Protein AF-A0A964M917-F1 (afdb_monomer_lite)

Sequence (53 aa):
MVELVQGVGEFQQGAFQENRELFQKLESGQAPKTLFIGCSDSRVVPNLITSTL

pLDDT: mean 94.04, std 5.52, range [66.56, 97.75]

Foldseek 3Di:
DVVVVVVVVVCVVPVCVVCVVVVVVCVVHDDDPDDDDDDPPPVPDPCVVVVPD

Structure (mmCIF, N/CA/C/O backbone):
data_AF-A0A964M917-F1
#
_entry.id   AF-A0A964M917-F1
#
loop_
_atom_site.group_PDB
_atom_site.id
_atom_site.type_symbol
_atom_site.label_atom_id
_atom_site.label_alt_id
_atom_site.label_comp_id
_atom_site.label_asym_id
_atom_site.label_entity_id
_atom_site.label_seq_id
_atom_site.pdbx_PDB_ins_code
_atom_site.Cartn_x
_atom_site.Cartn_y
_atom_site.Cartn_z
_atom_site.occupancy
_atom_site.B_iso_or_equiv
_atom_site.auth_seq_id
_atom_site.auth_comp_id
_atom_site.auth_asym_id
_atom_site.auth_atom_id
_atom_site.pdbx_PDB_model_num
ATOM 1 N N . MET A 1 1 ? -21.963 -6.277 8.785 1.00 70.50 1 MET A N 1
ATOM 2 C CA 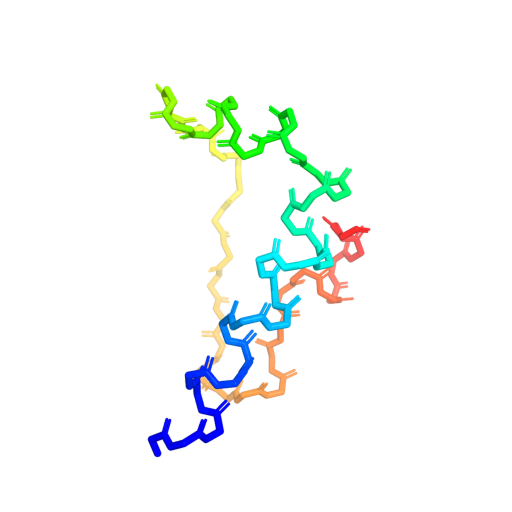. MET A 1 1 ? -22.510 -5.289 7.821 1.00 70.50 1 MET A CA 1
ATOM 3 C C . MET A 1 1 ? -22.617 -3.899 8.430 1.00 70.50 1 MET A C 1
ATOM 5 O O . MET A 1 1 ? -22.101 -2.983 7.812 1.00 70.50 1 MET A O 1
ATOM 9 N N . VAL A 1 2 ? -23.207 -3.738 9.623 1.00 89.56 2 VAL A N 1
ATOM 10 C CA . VAL A 1 2 ? -23.320 -2.429 10.304 1.00 89.56 2 VAL A CA 1
ATOM 11 C C . VAL A 1 2 ? -21.961 -1.731 10.466 1.00 89.56 2 VAL A C 1
ATOM 13 O O . VAL A 1 2 ? -21.822 -0.586 10.057 1.00 89.56 2 VAL A O 1
ATOM 16 N N . GLU A 1 3 ? -20.936 -2.446 10.940 1.00 93.69 3 GLU A N 1
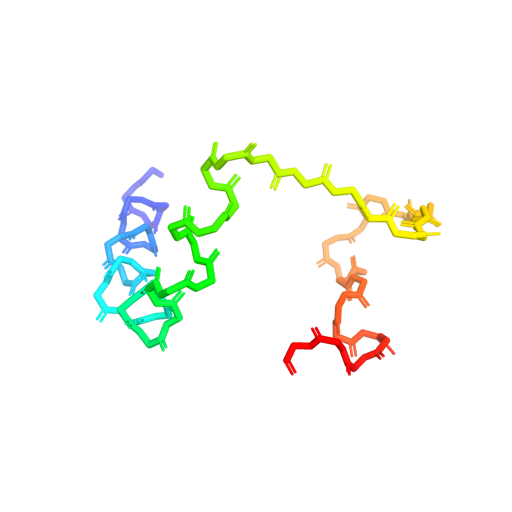ATOM 17 C CA . GLU A 1 3 ? -19.583 -1.891 11.131 1.00 93.69 3 GLU A CA 1
ATOM 18 C C . GLU A 1 3 ? -18.916 -1.435 9.827 1.00 93.69 3 GLU A C 1
ATOM 20 O O . GLU A 1 3 ? -18.254 -0.405 9.795 1.00 93.69 3 GLU A O 1
ATOM 25 N N . LEU A 1 4 ? -19.125 -2.165 8.725 1.00 94.88 4 LEU A N 1
ATOM 26 C CA . LEU A 1 4 ? -18.563 -1.791 7.426 1.00 94.88 4 LEU A CA 1
ATOM 27 C C . LEU A 1 4 ? -19.181 -0.482 6.921 1.00 94.88 4 LEU A C 1
ATOM 29 O O . LEU A 1 4 ? -18.471 0.391 6.435 1.00 94.88 4 LEU A O 1
ATOM 33 N N . VAL A 1 5 ? -20.503 -0.339 7.053 1.00 96.75 5 VAL A N 1
ATOM 34 C CA . VAL A 1 5 ? -21.212 0.882 6.649 1.00 96.75 5 VAL A CA 1
ATOM 35 C C . VAL A 1 5 ? -20.791 2.060 7.526 1.00 96.75 5 VAL A C 1
ATOM 37 O O . VAL A 1 5 ? -20.556 3.149 7.007 1.00 96.75 5 VAL A O 1
ATOM 40 N N . GLN A 1 6 ? -20.638 1.836 8.833 1.00 97.62 6 GLN A N 1
ATOM 41 C CA . GLN A 1 6 ? -20.129 2.852 9.749 1.00 97.62 6 GLN A CA 1
ATOM 42 C C . GLN A 1 6 ? -18.709 3.292 9.365 1.00 97.62 6 GLN A C 1
ATOM 44 O O . GLN A 1 6 ? -18.475 4.488 9.217 1.00 97.62 6 GLN A O 1
ATOM 49 N N . GLY A 1 7 ? -17.798 2.350 9.108 1.00 97.06 7 GLY A N 1
ATOM 50 C CA . GLY A 1 7 ? -16.426 2.658 8.698 1.00 97.06 7 GLY A CA 1
ATOM 51 C C . GLY A 1 7 ? -16.347 3.437 7.379 1.00 97.06 7 GLY A C 1
ATOM 52 O O . GLY A 1 7 ? -15.524 4.339 7.238 1.00 97.06 7 GLY A O 1
ATOM 53 N N . VAL A 1 8 ? -17.245 3.164 6.423 1.00 96.75 8 VAL A N 1
ATOM 54 C CA . VAL A 1 8 ? -17.368 3.985 5.203 1.00 96.75 8 VAL A CA 1
ATOM 55 C C . VAL A 1 8 ? -17.818 5.409 5.539 1.00 96.75 8 VAL A C 1
ATOM 57 O O . VAL A 1 8 ? -17.270 6.367 4.992 1.00 96.75 8 VAL A O 1
ATOM 60 N N . GLY A 1 9 ? -18.783 5.563 6.449 1.00 97.44 9 GLY A N 1
ATOM 61 C CA . GLY A 1 9 ? -19.238 6.873 6.916 1.00 97.44 9 GLY A CA 1
ATOM 62 C C . GLY A 1 9 ? -18.132 7.677 7.606 1.00 97.44 9 GLY A C 1
ATOM 63 O O . GLY A 1 9 ? -18.000 8.873 7.351 1.00 97.44 9 GLY A O 1
ATOM 64 N N . GLU A 1 10 ? -17.313 7.021 8.426 1.00 97.75 10 GLU A N 1
ATOM 65 C CA . GLU A 1 10 ? -16.150 7.621 9.091 1.00 97.75 10 GLU A CA 1
ATOM 66 C C . GLU A 1 10 ? -15.077 8.045 8.074 1.00 97.75 10 GLU A C 1
ATOM 68 O O . GLU A 1 10 ? -14.588 9.174 8.125 1.00 97.75 10 GLU A O 1
ATOM 73 N N . PHE A 1 11 ? -14.774 7.201 7.081 1.00 96.94 11 PHE A N 1
ATOM 74 C CA . PHE A 1 11 ? -13.847 7.542 5.995 1.00 96.94 11 PHE A CA 1
ATOM 75 C C . PHE A 1 11 ? -14.297 8.781 5.206 1.00 96.94 11 PHE A C 1
ATOM 77 O O . PHE A 1 11 ? -13.490 9.675 4.939 1.00 96.94 11 PHE A O 1
ATOM 84 N N . GLN A 1 12 ? -15.584 8.852 4.847 1.00 96.31 12 GLN A N 1
ATOM 85 C CA . GLN A 1 12 ? -16.141 9.967 4.076 1.00 96.31 12 GLN A CA 1
ATOM 86 C C . GLN A 1 12 ? -16.091 11.299 4.830 1.00 96.31 12 GLN A C 1
ATOM 88 O O . GLN A 1 12 ? -15.937 12.346 4.197 1.00 96.31 12 GLN A O 1
ATOM 93 N N . GLN A 1 13 ? -16.251 11.262 6.154 1.00 97.12 13 GLN A N 1
ATOM 94 C CA . GLN A 1 13 ? -16.271 12.450 7.010 1.00 97.12 13 GLN A CA 1
ATOM 95 C C . GLN A 1 13 ? -14.869 12.897 7.448 1.00 97.12 13 GLN A C 1
ATOM 97 O O . GLN A 1 13 ? -14.674 14.087 7.674 1.00 97.12 13 GLN A O 1
ATOM 102 N N . GLY A 1 14 ? -13.905 11.977 7.543 1.00 97.06 14 GLY A N 1
ATOM 103 C CA . GLY A 1 14 ? -12.518 12.266 7.917 1.00 97.06 14 GLY A CA 1
ATOM 104 C C . GLY A 1 14 ? -11.572 12.264 6.717 1.00 97.06 14 GLY A C 1
ATOM 105 O O . GLY A 1 14 ? -11.487 13.239 5.969 1.00 97.06 14 GLY A O 1
ATOM 106 N N . ALA A 1 15 ? -10.878 11.140 6.521 1.00 94.50 15 ALA A N 1
ATOM 107 C CA . ALA A 1 15 ? -9.768 10.993 5.575 1.00 94.50 15 ALA A CA 1
ATOM 108 C C . ALA A 1 15 ? -10.083 11.447 4.138 1.00 94.50 15 ALA A C 1
ATOM 110 O O . ALA A 1 15 ? -9.209 11.999 3.466 1.00 94.50 15 ALA A O 1
ATOM 111 N N . PHE A 1 16 ? -11.314 11.245 3.651 1.00 95.94 16 PHE A N 1
ATOM 112 C CA . PHE A 1 16 ? -11.713 11.727 2.328 1.00 95.94 16 PHE A CA 1
ATOM 113 C C . PHE A 1 16 ? -11.741 13.257 2.244 1.00 95.94 16 PHE A C 1
ATOM 115 O O . PHE A 1 16 ? -11.272 13.815 1.254 1.00 95.94 16 PHE A O 1
ATOM 122 N N . GLN A 1 17 ? -12.272 13.942 3.264 1.00 97.00 17 GLN A N 1
ATOM 123 C CA . GLN A 1 17 ? -12.324 15.408 3.276 1.00 97.00 17 GLN A CA 1
ATOM 124 C C . GLN A 1 17 ? -10.923 16.006 3.374 1.00 97.00 17 GLN A C 1
ATOM 126 O O . GLN A 1 17 ? -10.604 16.928 2.626 1.00 97.00 17 GLN A O 1
ATOM 131 N N . GLU A 1 18 ? -10.075 15.441 4.237 1.00 97.12 18 GLU A N 1
ATOM 132 C CA . GLU A 1 18 ? -8.684 15.877 4.417 1.00 97.12 18 GLU A CA 1
ATOM 133 C C . GLU A 1 18 ? -7.864 15.755 3.125 1.00 97.12 18 GLU A C 1
ATOM 135 O O . GLU A 1 18 ? -7.004 16.588 2.851 1.00 97.12 18 GLU A O 1
ATOM 140 N N . ASN A 1 19 ? -8.170 14.756 2.291 1.00 95.00 19 ASN A N 1
ATOM 141 C CA . ASN A 1 19 ? -7.429 14.443 1.067 1.00 95.00 19 ASN A CA 1
ATOM 142 C C . ASN A 1 19 ? -8.267 14.646 -0.207 1.00 95.00 19 ASN A C 1
ATOM 144 O O . ASN A 1 19 ? -8.034 13.993 -1.228 1.00 95.00 19 ASN A O 1
ATOM 148 N N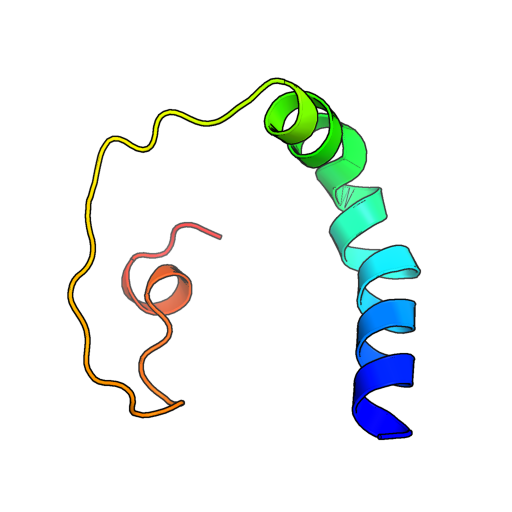 . ARG A 1 20 ? -9.258 15.544 -0.177 1.00 95.94 20 ARG A N 1
ATOM 149 C CA . ARG A 1 20 ? -10.251 15.696 -1.255 1.00 95.94 20 ARG A CA 1
ATOM 150 C C . ARG A 1 20 ? -9.627 15.924 -2.632 1.00 95.94 20 ARG A C 1
ATOM 152 O O . ARG A 1 20 ? -10.064 15.321 -3.608 1.00 95.94 20 ARG A O 1
ATOM 159 N N . GLU A 1 21 ? -8.593 16.760 -2.715 1.00 96.00 21 GLU A N 1
ATOM 160 C CA . GLU A 1 21 ? -7.891 17.036 -3.976 1.00 96.00 21 GLU A CA 1
ATOM 161 C C . GLU A 1 21 ? -7.194 15.797 -4.548 1.00 96.00 21 GLU A C 1
ATOM 163 O O . GLU A 1 21 ? -7.178 15.597 -5.763 1.00 96.00 21 GLU A O 1
ATOM 168 N N . LEU A 1 22 ? -6.616 14.954 -3.685 1.00 94.62 22 LEU A N 1
ATOM 169 C CA . LEU A 1 22 ? -5.990 13.700 -4.097 1.00 94.62 22 LEU A CA 1
ATOM 170 C C . LEU A 1 22 ? -7.043 12.764 -4.693 1.00 94.62 22 LEU A C 1
ATOM 172 O O . LEU A 1 22 ? -6.858 12.263 -5.800 1.00 94.62 22 LEU A O 1
ATOM 176 N N . PHE A 1 23 ? -8.163 12.568 -3.996 1.00 95.38 23 PHE A N 1
ATOM 177 C CA . PHE A 1 23 ? -9.231 11.690 -4.471 1.00 95.38 23 PHE A CA 1
ATOM 178 C C . PHE A 1 23 ? -9.898 12.197 -5.757 1.00 95.38 23 PHE A C 1
ATOM 180 O O . PHE A 1 23 ? -10.207 11.388 -6.628 1.00 95.38 23 PHE A O 1
ATOM 187 N N . GLN A 1 24 ? -10.038 13.515 -5.936 1.00 95.25 24 GLN A N 1
ATOM 188 C CA . GLN A 1 24 ? -10.492 14.101 -7.205 1.00 95.25 24 GLN A CA 1
ATOM 189 C C . GLN A 1 24 ? -9.515 13.832 -8.355 1.00 95.25 24 GLN A C 1
ATOM 191 O O . GLN A 1 24 ? -9.933 13.524 -9.465 1.00 95.25 24 GLN A O 1
ATOM 196 N N . LYS A 1 25 ? -8.200 13.903 -8.112 1.00 95.69 25 LYS A N 1
ATOM 197 C CA . LYS A 1 25 ? -7.202 13.558 -9.139 1.00 95.69 25 LYS A CA 1
ATOM 198 C C . LYS A 1 25 ? -7.268 12.077 -9.511 1.00 95.69 25 LYS A C 1
ATOM 200 O O . LYS A 1 25 ? -7.198 11.753 -10.694 1.00 95.69 25 LYS A O 1
ATOM 205 N N . LEU A 1 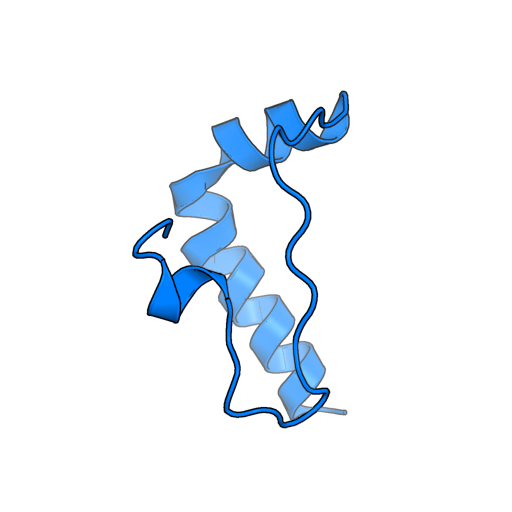26 ? -7.444 11.195 -8.525 1.00 96.06 26 LEU A N 1
ATOM 206 C CA . LEU A 1 26 ? -7.545 9.747 -8.741 1.00 96.06 26 LEU A CA 1
ATOM 207 C C . LEU A 1 26 ? -8.759 9.339 -9.593 1.00 96.06 26 LEU A C 1
ATOM 209 O O . LEU A 1 26 ? -8.687 8.315 -10.269 1.00 96.06 26 LEU A O 1
ATOM 213 N N . GLU A 1 27 ? -9.829 10.142 -9.628 1.00 95.94 27 GLU A N 1
ATOM 214 C CA . GLU A 1 27 ? -10.971 9.937 -10.536 1.00 95.94 27 GLU A CA 1
ATOM 215 C C . GLU A 1 27 ? -10.537 9.917 -12.008 1.00 95.94 27 GLU A C 1
ATOM 217 O O . GLU A 1 27 ? -11.015 9.103 -12.796 1.00 95.94 27 GLU A O 1
ATOM 222 N N . SER A 1 28 ? -9.585 10.779 -12.375 1.00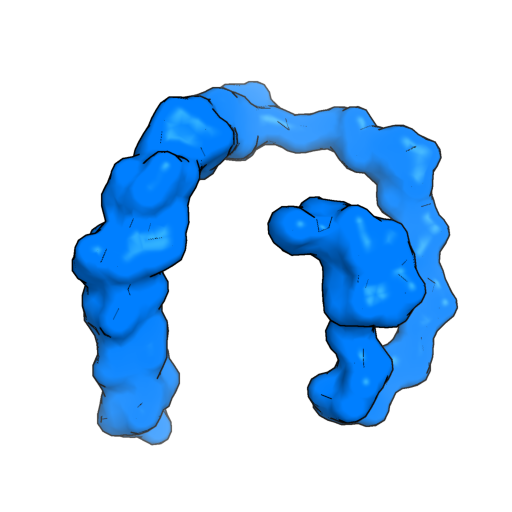 95.62 28 SER A N 1
ATOM 223 C CA . SER A 1 28 ? -9.081 10.876 -13.750 1.00 95.62 28 SER A CA 1
ATOM 224 C C . SER A 1 28 ? -8.097 9.762 -14.128 1.00 95.62 28 SER A C 1
ATOM 226 O O . SER A 1 28 ? -7.744 9.619 -15.300 1.00 95.62 28 SER A O 1
ATOM 228 N N . GLY A 1 29 ? -7.669 8.954 -13.154 1.00 96.38 29 GLY A N 1
ATOM 229 C CA . GLY A 1 29 ? -6.803 7.798 -13.346 1.00 96.38 2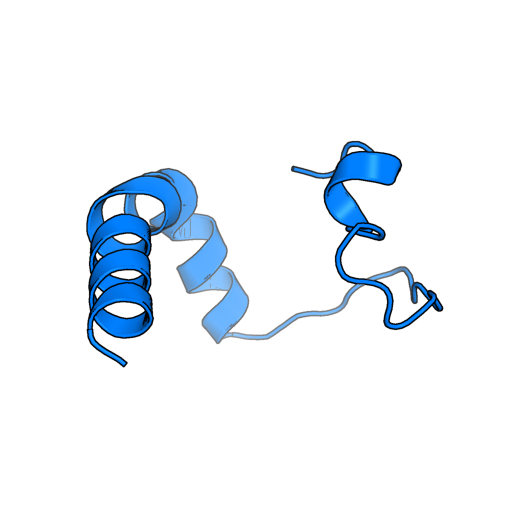9 GLY A CA 1
ATOM 230 C C . GLY A 1 29 ? -5.629 7.737 -12.370 1.00 96.38 29 GLY A C 1
ATOM 231 O O . GLY A 1 29 ? -5.394 8.625 -11.552 1.00 96.38 29 GLY A O 1
ATOM 232 N N . GLN A 1 30 ? -4.865 6.651 -12.475 1.00 95.69 30 GLN A N 1
ATOM 233 C CA . GLN A 1 30 ? -3.665 6.408 -11.678 1.00 95.69 30 GLN A CA 1
ATOM 234 C C . GLN A 1 30 ? -2.599 5.684 -12.508 1.00 95.69 30 GLN A C 1
ATOM 236 O O . GLN A 1 30 ? -2.919 4.854 -13.357 1.00 95.69 30 GLN A O 1
ATOM 241 N N . ALA A 1 31 ? -1.327 5.983 -12.237 1.00 96.19 31 ALA A N 1
ATOM 242 C CA . ALA A 1 31 ? -0.168 5.337 -12.856 1.00 96.19 31 ALA A CA 1
ATOM 243 C C . ALA A 1 31 ? 0.908 5.043 -11.787 1.00 96.19 31 ALA A C 1
ATOM 245 O O . ALA A 1 31 ? 1.925 5.742 -11.721 1.00 96.19 31 ALA A O 1
ATOM 246 N N . PRO A 1 32 ? 0.671 4.071 -10.883 1.00 93.38 32 PRO A N 1
ATOM 247 C CA . PRO A 1 32 ? 1.622 3.737 -9.826 1.00 93.38 32 PRO A CA 1
ATOM 248 C C . PRO A 1 32 ? 2.936 3.205 -10.413 1.00 93.38 32 PRO A C 1
ATOM 250 O O . PRO A 1 32 ? 2.943 2.458 -11.388 1.00 93.38 32 PRO A O 1
ATOM 253 N N . LYS A 1 33 ? 4.063 3.576 -9.795 1.00 95.00 33 LYS A N 1
ATOM 254 C CA . LYS A 1 33 ? 5.412 3.182 -10.250 1.00 95.00 33 LYS A CA 1
ATOM 255 C C . LYS A 1 33 ? 5.869 1.820 -9.720 1.00 95.00 33 LYS A C 1
ATOM 257 O O . LYS A 1 33 ? 6.856 1.281 -10.210 1.00 95.00 33 LYS A O 1
ATOM 262 N N . THR A 1 34 ? 5.172 1.287 -8.719 1.00 93.00 34 THR A N 1
ATOM 263 C CA . THR A 1 34 ? 5.604 0.119 -7.948 1.00 93.00 34 THR A CA 1
ATOM 264 C C . THR A 1 34 ? 4.462 -0.880 -7.822 1.00 93.00 34 THR A C 1
ATOM 266 O O . THR A 1 34 ? 3.339 -0.499 -7.498 1.00 93.00 34 THR A O 1
ATOM 269 N N . LEU A 1 35 ? 4.769 -2.162 -8.035 1.00 95.31 35 LEU A N 1
ATOM 270 C CA . LEU A 1 35 ? 3.903 -3.292 -7.706 1.00 95.31 35 LEU A CA 1
ATOM 271 C C . LEU A 1 35 ? 4.383 -3.916 -6.393 1.00 95.31 35 LEU A C 1
ATOM 273 O O . LEU A 1 35 ? 5.551 -4.282 -6.274 1.00 95.31 35 LEU A O 1
ATOM 277 N N . PHE A 1 36 ? 3.477 -4.067 -5.432 1.00 93.81 36 PHE A N 1
ATOM 278 C CA . PHE A 1 36 ? 3.739 -4.784 -4.188 1.00 93.81 36 PHE A CA 1
ATOM 279 C C . PHE A 1 36 ? 3.075 -6.164 -4.239 1.00 93.81 36 PHE A C 1
ATOM 281 O O . PHE A 1 36 ? 1.865 -6.255 -4.438 1.00 93.81 36 PHE A O 1
ATOM 288 N N . ILE A 1 37 ? 3.849 -7.234 -4.042 1.00 95.88 37 ILE A N 1
ATOM 289 C CA . ILE A 1 37 ? 3.335 -8.606 -3.924 1.00 95.88 37 ILE A CA 1
ATOM 290 C C . ILE A 1 37 ? 3.501 -9.035 -2.468 1.00 95.88 37 ILE A C 1
ATOM 292 O O . ILE A 1 37 ? 4.621 -9.104 -1.965 1.00 95.88 37 ILE A O 1
ATOM 296 N N . GLY A 1 38 ? 2.382 -9.291 -1.791 1.00 92.50 38 GLY A N 1
ATOM 297 C CA . GLY A 1 38 ? 2.337 -9.570 -0.356 1.00 92.50 38 GLY A CA 1
ATOM 298 C C . GLY A 1 38 ? 1.500 -10.793 0.003 1.00 92.50 38 GLY A C 1
ATOM 299 O O . GLY A 1 38 ? 0.782 -11.347 -0.827 1.00 92.50 38 GLY A O 1
ATOM 300 N N . CYS A 1 39 ? 1.594 -11.198 1.269 1.00 96.38 39 CYS A N 1
ATOM 301 C CA . CYS A 1 39 ? 0.734 -12.225 1.854 1.00 96.38 39 CYS A CA 1
ATOM 302 C C . CYS A 1 39 ? -0.694 -11.686 2.050 1.00 96.38 39 CYS A C 1
ATOM 304 O O . CYS A 1 39 ? -0.865 -10.510 2.356 1.00 96.38 39 CYS A O 1
ATOM 306 N N . SER A 1 40 ? -1.711 -12.547 1.944 1.00 96.75 40 SER A N 1
ATOM 307 C CA . SER A 1 40 ? -3.117 -12.195 2.227 1.00 96.75 40 SER A CA 1
ATOM 308 C C . SER A 1 40 ? -3.431 -12.009 3.718 1.00 96.75 40 SER A C 1
ATOM 310 O O . SER A 1 40 ? -4.568 -11.712 4.074 1.00 96.75 40 SER A O 1
ATOM 312 N N . ASP A 1 41 ? -2.450 -12.222 4.594 1.00 97.12 41 ASP A N 1
ATOM 313 C CA . ASP A 1 41 ? -2.573 -11.980 6.028 1.00 97.12 41 ASP A CA 1
ATOM 314 C C . ASP A 1 41 ? -2.927 -10.508 6.295 1.00 97.12 41 ASP A C 1
ATOM 316 O O . ASP A 1 41 ? -2.243 -9.598 5.826 1.00 97.12 41 ASP A O 1
ATOM 320 N N . SER A 1 42 ? -3.985 -10.267 7.072 1.00 94.38 42 SER A N 1
ATOM 321 C CA . SER A 1 42 ? -4.524 -8.924 7.331 1.00 94.38 42 SER A CA 1
ATOM 322 C C . SER A 1 42 ? -3.556 -7.987 8.057 1.00 94.38 42 SER A C 1
ATOM 324 O O . SER A 1 42 ? -3.782 -6.779 8.094 1.00 94.38 42 SER A O 1
ATOM 326 N N . ARG A 1 43 ? -2.472 -8.521 8.626 1.00 94.25 43 ARG A N 1
ATOM 327 C CA . ARG A 1 43 ? -1.430 -7.739 9.298 1.00 94.25 43 ARG A CA 1
ATOM 328 C C . ARG A 1 43 ? -0.416 -7.154 8.316 1.00 94.25 43 ARG A C 1
ATOM 330 O O . ARG A 1 43 ? 0.363 -6.284 8.696 1.00 94.25 43 ARG A O 1
ATOM 337 N N . VAL A 1 44 ? -0.404 -7.611 7.063 1.00 94.19 44 VAL A N 1
ATOM 338 C CA . VAL A 1 44 ? 0.506 -7.113 6.027 1.00 94.19 44 VAL A CA 1
ATOM 339 C C . VAL A 1 44 ? -0.171 -5.967 5.280 1.00 94.19 44 VAL A C 1
ATOM 341 O O . VAL A 1 44 ? -0.820 -6.167 4.258 1.00 94.19 44 VAL A O 1
ATOM 344 N N . VAL A 1 45 ? -0.009 -4.746 5.797 1.00 95.25 45 VAL A N 1
ATOM 345 C CA . VAL A 1 45 ? -0.521 -3.516 5.172 1.00 95.25 45 VAL A CA 1
ATOM 346 C C . VAL A 1 45 ? 0.642 -2.780 4.492 1.00 95.25 45 VAL A C 1
ATOM 348 O O . VAL A 1 45 ? 1.447 -2.162 5.193 1.00 95.25 45 VAL A O 1
ATOM 351 N N . PRO A 1 46 ? 0.760 -2.812 3.149 1.00 94.25 46 PRO A N 1
ATOM 352 C CA . PRO A 1 46 ? 1.952 -2.330 2.445 1.00 94.25 46 PRO A CA 1
ATOM 353 C C . PRO A 1 46 ? 2.322 -0.888 2.789 1.00 94.25 46 PRO A C 1
ATOM 355 O O . PRO A 1 46 ? 3.468 -0.615 3.128 1.00 94.25 46 PRO A O 1
ATOM 358 N N . ASN A 1 47 ? 1.331 0.006 2.809 1.00 92.44 47 ASN A N 1
ATOM 359 C CA . ASN A 1 47 ? 1.564 1.427 3.047 1.00 92.44 47 ASN A CA 1
ATOM 360 C C . ASN A 1 47 ? 2.118 1.743 4.449 1.00 92.44 47 ASN A C 1
ATOM 362 O O . ASN A 1 47 ? 2.846 2.723 4.599 1.00 92.44 47 ASN A O 1
ATOM 366 N N . LEU A 1 48 ? 1.794 0.925 5.463 1.00 93.31 48 LEU A N 1
ATOM 367 C CA . LEU A 1 48 ? 2.351 1.073 6.815 1.00 93.31 48 LEU A CA 1
ATOM 368 C C . LEU A 1 48 ? 3.808 0.605 6.874 1.00 93.31 48 LEU A C 1
ATOM 370 O O . LEU A 1 48 ? 4.615 1.196 7.581 1.00 93.31 48 LEU A O 1
ATOM 374 N N . ILE A 1 49 ? 4.151 -0.445 6.122 1.00 93.31 49 ILE A N 1
ATOM 375 C CA . ILE A 1 49 ? 5.510 -1.000 6.068 1.00 93.31 49 ILE A CA 1
ATOM 376 C C . ILE A 1 49 ? 6.451 -0.053 5.312 1.00 93.31 49 ILE A C 1
ATOM 378 O O . ILE A 1 49 ? 7.614 0.086 5.682 1.00 93.31 49 ILE A O 1
ATOM 382 N N . THR A 1 50 ? 5.960 0.586 4.248 1.00 93.31 50 THR A N 1
ATOM 383 C CA . THR A 1 50 ? 6.763 1.459 3.379 1.00 93.31 50 THR A CA 1
ATOM 384 C C . THR A 1 50 ? 6.725 2.934 3.766 1.00 93.31 50 THR A C 1
ATOM 386 O O . THR A 1 50 ? 7.404 3.727 3.119 1.00 93.31 50 THR A O 1
ATOM 389 N N . SER A 1 51 ? 5.955 3.312 4.792 1.00 91.25 51 SER A N 1
ATOM 390 C CA . SER A 1 51 ? 5.768 4.704 5.230 1.00 91.25 51 SER A CA 1
ATOM 391 C C . SER A 1 51 ? 5.317 5.638 4.098 1.00 91.25 51 SER A C 1
ATOM 393 O O . SER A 1 51 ? 5.914 6.687 3.868 1.00 91.25 51 SER A O 1
ATOM 395 N N . THR A 1 52 ? 4.283 5.233 3.356 1.00 84.94 52 THR A N 1
ATOM 396 C CA . THR A 1 52 ? 3.757 5.973 2.188 1.00 84.94 52 THR A CA 1
ATOM 397 C C . THR A 1 52 ? 2.350 6.542 2.405 1.00 84.94 52 THR A C 1
ATOM 399 O O . THR A 1 52 ? 1.655 6.816 1.426 1.00 84.94 52 THR A O 1
ATOM 402 N N . LEU A 1 53 ? 1.927 6.676 3.667 1.00 66.56 53 LEU A N 1
ATOM 403 C CA . LEU A 1 53 ? 0.685 7.338 4.089 1.00 66.56 53 LEU A CA 1
ATOM 404 C C . LEU A 1 53 ? 0.963 8.750 4.597 1.00 66.56 53 LEU A C 1
ATOM 406 O O . LEU A 1 53 ? 2.007 8.925 5.265 1.00 66.56 53 LEU A O 1
#

Secondary structure (DSSP, 8-state):
-HHHHHHHHHHHHTHHHHTHHHHHHHHT----S------S-TT--HHHHTT--

Radius of gyration: 13.9 Å; chains: 1; bounding box: 30×29×25 Å